Protein AF-A0A378QS10-F1 (afdb_monomer_lite)

Structure (mmCIF, N/CA/C/O backbone):
data_AF-A0A378QS10-F1
#
_entry.id   AF-A0A378QS10-F1
#
loop_
_atom_site.group_PDB
_atom_site.id
_atom_site.type_symbol
_atom_site.label_atom_id
_atom_site.label_alt_id
_atom_site.label_comp_id
_atom_site.label_asym_id
_atom_site.label_entity_id
_atom_site.label_seq_id
_atom_site.pdbx_PDB_ins_code
_atom_site.Cartn_x
_atom_site.Cartn_y
_atom_site.Cartn_z
_atom_site.occupancy
_atom_site.B_iso_or_equiv
_atom_site.auth_seq_id
_atom_site.auth_comp_id
_atom_site.auth_asym_id
_atom_site.auth_atom_id
_atom_site.pdbx_PDB_model_num
ATOM 1 N N . MET A 1 1 ? -2.100 -1.758 -16.790 1.00 67.75 1 MET A N 1
ATOM 2 C CA . MET A 1 1 ? -0.915 -1.240 -16.078 1.00 67.75 1 MET A CA 1
ATOM 3 C C . MET A 1 1 ? -1.352 -0.907 -14.660 1.00 67.75 1 MET A C 1
ATOM 5 O O . MET A 1 1 ? -2.478 -0.435 -14.530 1.00 67.75 1 MET A O 1
ATOM 9 N N . PRO A 1 2 ? -0.576 -1.239 -13.619 1.00 78.44 2 PRO A N 1
ATOM 10 C CA . PRO A 1 2 ? -0.927 -0.879 -12.248 1.00 78.44 2 PRO A CA 1
ATOM 11 C C . PRO A 1 2 ? -1.101 0.631 -12.118 1.00 78.44 2 PRO A C 1
ATOM 13 O O . PRO A 1 2 ? -0.363 1.381 -12.750 1.00 78.44 2 PRO A O 1
ATOM 16 N N . MET A 1 3 ? -2.093 1.063 -11.347 1.00 81.12 3 MET A N 1
ATOM 17 C CA . MET A 1 3 ? -2.427 2.477 -11.204 1.00 81.12 3 MET A CA 1
ATOM 18 C C . MET A 1 3 ? -2.719 2.797 -9.746 1.00 81.12 3 MET A C 1
ATOM 20 O O . MET A 1 3 ? -3.379 2.022 -9.052 1.00 81.12 3 MET A O 1
ATOM 24 N N . PHE A 1 4 ? -2.245 3.956 -9.308 1.00 78.56 4 PHE A N 1
ATOM 25 C CA . PHE A 1 4 ? -2.609 4.530 -8.025 1.00 78.56 4 PHE A CA 1
ATOM 26 C C . PHE A 1 4 ? -3.686 5.582 -8.233 1.00 78.56 4 PHE A C 1
ATOM 28 O O . PHE A 1 4 ? -3.541 6.465 -9.077 1.00 78.56 4 PHE A O 1
ATOM 35 N N . ILE A 1 5 ? -4.754 5.481 -7.455 1.00 81.12 5 ILE A N 1
ATOM 36 C CA . ILE A 1 5 ? -5.798 6.495 -7.372 1.00 81.12 5 ILE A CA 1
ATOM 37 C C . ILE A 1 5 ? -5.771 7.008 -5.937 1.00 81.12 5 ILE A C 1
ATOM 39 O O . ILE A 1 5 ? -5.863 6.215 -5.001 1.00 81.12 5 ILE A O 1
ATOM 43 N N . PHE A 1 6 ? -5.598 8.316 -5.776 1.00 78.88 6 PHE A N 1
ATOM 44 C CA . PHE A 1 6 ? -5.535 8.983 -4.479 1.00 78.88 6 PHE A CA 1
ATOM 45 C C . PHE A 1 6 ? -6.700 9.961 -4.354 1.00 78.88 6 PHE A C 1
ATOM 47 O O . PHE A 1 6 ? -6.975 10.705 -5.296 1.00 78.88 6 PHE A O 1
ATOM 54 N N . ASP A 1 7 ? -7.333 9.992 -3.188 1.00 78.06 7 ASP A N 1
ATOM 55 C CA . ASP A 1 7 ? -8.333 10.992 -2.826 1.00 78.06 7 ASP A CA 1
ATOM 56 C C . ASP A 1 7 ? -8.180 11.419 -1.353 1.00 78.06 7 ASP A C 1
ATOM 58 O O . ASP A 1 7 ? -7.223 11.051 -0.666 1.00 78.06 7 ASP A O 1
ATOM 62 N N . GLU A 1 8 ? -9.113 12.239 -0.869 1.00 78.50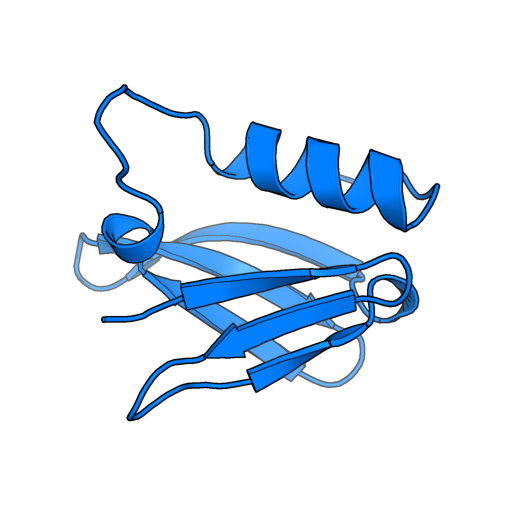 8 GLU A N 1
ATOM 63 C CA . GLU A 1 8 ? -9.126 12.755 0.506 1.00 78.50 8 GLU A CA 1
ATOM 64 C C . GLU A 1 8 ? -9.362 11.664 1.569 1.00 78.50 8 GLU A C 1
ATOM 66 O O . GLU A 1 8 ? -9.037 11.846 2.741 1.00 78.50 8 GLU A O 1
ATOM 71 N N . ILE A 1 9 ? -9.911 10.509 1.189 1.00 82.19 9 ILE A N 1
ATOM 72 C CA . ILE A 1 9 ? -10.283 9.425 2.104 1.00 82.19 9 ILE A CA 1
ATOM 73 C C . ILE A 1 9 ? -9.161 8.386 2.188 1.00 82.19 9 ILE A C 1
ATOM 75 O O . ILE A 1 9 ? -8.864 7.857 3.270 1.00 82.19 9 ILE A O 1
ATOM 79 N N . GLY A 1 10 ? -8.529 8.081 1.059 1.00 82.75 10 GLY A N 1
ATOM 80 C CA . GLY A 1 10 ? -7.564 7.006 0.970 1.00 82.75 10 GLY A CA 1
ATOM 81 C C . GLY A 1 10 ? -6.842 6.894 -0.365 1.00 82.75 10 GLY A C 1
ATOM 82 O O . GLY A 1 10 ? -6.727 7.827 -1.160 1.00 82.75 10 GLY A O 1
ATOM 83 N N . MET A 1 11 ? -6.326 5.691 -0.584 1.00 85.31 11 MET A N 1
ATOM 84 C CA . MET A 1 11 ? -5.713 5.276 -1.831 1.00 85.31 11 MET A CA 1
ATOM 85 C C . MET A 1 11 ? -6.291 3.944 -2.292 1.00 85.31 11 MET A C 1
ATOM 87 O O . MET A 1 11 ? -6.516 3.028 -1.496 1.00 85.31 11 MET A O 1
ATOM 91 N N . VAL A 1 12 ? -6.423 3.808 -3.604 1.00 87.94 12 VAL A N 1
ATOM 92 C CA . VAL A 1 12 ? -6.652 2.535 -4.275 1.00 87.94 12 VAL A CA 1
ATOM 93 C C . VAL A 1 12 ? -5.416 2.218 -5.102 1.00 87.94 12 VAL A C 1
ATOM 95 O O . VAL A 1 12 ? -5.029 2.976 -5.992 1.00 87.94 12 VAL A O 1
ATOM 98 N N . PHE A 1 13 ? -4.800 1.076 -4.821 1.00 88.12 13 PHE A N 1
ATOM 99 C CA . PHE A 1 13 ? -3.827 0.472 -5.715 1.00 88.12 13 PHE A CA 1
ATOM 100 C C . PHE A 1 13 ? -4.565 -0.503 -6.626 1.00 88.12 13 PHE A C 1
ATOM 102 O O . PHE A 1 13 ? -4.937 -1.597 -6.207 1.00 88.12 13 PHE A O 1
ATOM 109 N N . ASN A 1 14 ? -4.815 -0.111 -7.873 1.00 85.25 14 ASN A N 1
ATOM 110 C CA . ASN A 1 14 ? -5.473 -0.967 -8.847 1.00 85.25 14 ASN A CA 1
ATOM 111 C C . ASN A 1 14 ? -4.426 -1.840 -9.550 1.00 85.25 14 ASN A C 1
ATOM 113 O O . ASN A 1 14 ? -3.644 -1.359 -10.373 1.00 85.25 14 ASN A O 1
ATOM 117 N N . HIS A 1 15 ? -4.401 -3.131 -9.213 1.00 86.81 15 HIS A N 1
ATOM 118 C CA . HIS A 1 15 ? -3.480 -4.105 -9.790 1.00 86.81 15 HIS A CA 1
ATOM 119 C C . HIS A 1 15 ? -4.203 -5.430 -10.084 1.00 86.81 15 HIS A C 1
ATOM 121 O O . HIS A 1 15 ? -4.862 -5.956 -9.186 1.00 86.81 15 HIS A O 1
ATOM 127 N N . PRO A 1 16 ? -4.004 -6.057 -11.264 1.00 83.19 16 PRO A N 1
ATOM 128 C CA . PRO A 1 16 ? -4.760 -7.247 -11.687 1.00 83.19 16 PRO A CA 1
ATOM 129 C C . PRO A 1 16 ? -4.727 -8.440 -10.720 1.00 83.19 16 PRO A C 1
ATOM 131 O O . PRO A 1 16 ? -5.632 -9.263 -10.718 1.00 83.19 16 PRO A O 1
ATOM 134 N N . LYS A 1 17 ? -3.655 -8.563 -9.930 1.00 84.31 17 LYS A N 1
ATOM 135 C CA . LYS A 1 17 ? -3.427 -9.687 -9.000 1.00 84.31 17 LYS A CA 1
ATOM 136 C C . LYS A 1 17 ? -3.322 -9.312 -7.521 1.00 84.31 17 LYS A C 1
ATOM 138 O O . LYS A 1 17 ? -3.323 -10.201 -6.683 1.00 84.31 17 LYS A O 1
ATOM 143 N N . GLN A 1 18 ? -3.150 -8.031 -7.200 1.00 84.62 18 GLN A N 1
ATOM 144 C CA . GLN A 1 18 ? -2.807 -7.604 -5.834 1.00 84.62 18 GLN A CA 1
ATOM 145 C C . GLN A 1 18 ? -3.384 -6.228 -5.500 1.00 84.62 18 GLN A C 1
ATOM 147 O O . GLN A 1 18 ? -2.823 -5.494 -4.695 1.00 84.62 18 GLN A O 1
ATOM 152 N N . GLY A 1 19 ? -4.470 -5.849 -6.177 1.00 87.38 19 GLY A N 1
ATOM 153 C CA . GLY A 1 19 ? -5.104 -4.564 -5.947 1.00 87.38 19 GLY A CA 1
ATOM 154 C C . GLY A 1 19 ? -5.749 -4.488 -4.569 1.00 87.38 19 GLY A C 1
ATOM 155 O O . GLY A 1 19 ? -6.190 -5.500 -4.019 1.00 87.38 19 GLY A O 1
ATOM 156 N N . PHE A 1 20 ? -5.790 -3.289 -4.003 1.00 90.31 20 PHE A N 1
ATOM 157 C CA . PHE A 1 20 ? -6.386 -3.050 -2.699 1.00 90.31 20 PHE A CA 1
ATOM 158 C C . PHE A 1 20 ? -6.734 -1.580 -2.475 1.00 90.31 20 PHE A C 1
ATOM 160 O O . PHE A 1 20 ? -6.240 -0.695 -3.168 1.00 90.31 20 PHE A O 1
ATOM 167 N N . GLU A 1 21 ? -7.521 -1.334 -1.432 1.00 91.12 21 GLU A N 1
ATOM 168 C CA . GLU A 1 21 ? -7.847 -0.005 -0.921 1.00 91.12 21 GLU A CA 1
ATOM 169 C C . GLU A 1 21 ? -7.339 0.156 0.519 1.00 91.12 21 GLU A C 1
ATOM 171 O O . GLU A 1 21 ? -7.344 -0.799 1.315 1.00 91.12 21 GLU A O 1
ATOM 176 N N . ILE A 1 22 ? -6.877 1.364 0.839 1.00 87.69 22 ILE A N 1
ATOM 177 C CA . ILE A 1 22 ? -6.443 1.777 2.175 1.00 87.69 22 ILE A CA 1
ATOM 178 C C . ILE A 1 22 ? -7.023 3.151 2.470 1.00 87.69 22 ILE A C 1
ATOM 180 O O . ILE A 1 22 ? -6.814 4.082 1.700 1.00 87.69 22 ILE A O 1
ATOM 184 N N . LYS A 1 23 ? -7.671 3.303 3.626 1.00 87.25 23 LYS A N 1
ATOM 185 C CA . LYS A 1 23 ? -8.027 4.623 4.151 1.00 87.25 23 LYS A CA 1
ATOM 186 C C . LYS A 1 23 ? -6.839 5.212 4.888 1.00 87.25 23 LYS A C 1
ATOM 188 O O . LYS A 1 23 ? -6.212 4.523 5.694 1.00 87.25 23 LYS A O 1
ATOM 193 N N . TRP A 1 24 ? -6.570 6.498 4.692 1.00 81.38 24 TRP A N 1
ATOM 194 C CA . TRP A 1 24 ? -5.408 7.139 5.308 1.00 81.38 24 TRP A CA 1
ATOM 195 C C . TRP A 1 24 ? -5.402 7.024 6.835 1.00 81.38 24 TRP A C 1
ATOM 197 O O . TRP A 1 24 ? -4.362 6.815 7.453 1.00 81.38 24 TRP A O 1
ATOM 207 N N . GLN A 1 25 ? -6.583 7.101 7.452 1.00 81.75 25 GLN A N 1
ATOM 208 C CA . GLN A 1 25 ? -6.757 6.995 8.902 1.00 81.75 25 GLN A CA 1
ATOM 209 C C . GLN A 1 25 ? -6.386 5.628 9.498 1.00 81.75 25 GLN A C 1
ATOM 211 O O . GLN A 1 25 ? -6.187 5.543 10.712 1.00 81.75 25 GLN A O 1
ATOM 216 N N . ASP A 1 26 ? -6.324 4.583 8.671 1.00 85.38 26 ASP A N 1
ATOM 217 C CA . ASP A 1 26 ? -6.012 3.224 9.107 1.00 85.38 26 ASP A CA 1
ATOM 218 C C . ASP A 1 26 ? -4.508 2.938 9.069 1.00 85.38 26 ASP A C 1
ATOM 220 O O . ASP A 1 26 ? -4.065 1.966 9.686 1.00 85.38 26 ASP A O 1
ATOM 224 N N . ILE A 1 27 ? -3.729 3.782 8.379 1.00 83.31 27 ILE A N 1
ATOM 225 C CA . ILE A 1 27 ? -2.273 3.673 8.298 1.00 83.31 27 ILE A CA 1
ATOM 226 C C . ILE A 1 27 ? -1.661 4.066 9.641 1.00 83.31 27 ILE A C 1
ATOM 228 O O . ILE A 1 27 ? -1.946 5.125 10.198 1.00 83.31 27 ILE A O 1
ATOM 232 N N . GLN A 1 28 ? -0.803 3.193 10.155 1.00 82.81 28 GLN A N 1
ATOM 233 C CA . GLN A 1 28 ? -0.043 3.410 11.381 1.00 82.81 28 GLN A CA 1
ATOM 234 C C . GLN A 1 28 ? 1.422 3.726 11.091 1.00 82.81 28 GLN A C 1
ATOM 236 O O . GLN A 1 28 ? 2.006 4.547 11.786 1.00 82.81 28 GLN A O 1
ATOM 241 N N . MET A 1 29 ? 2.003 3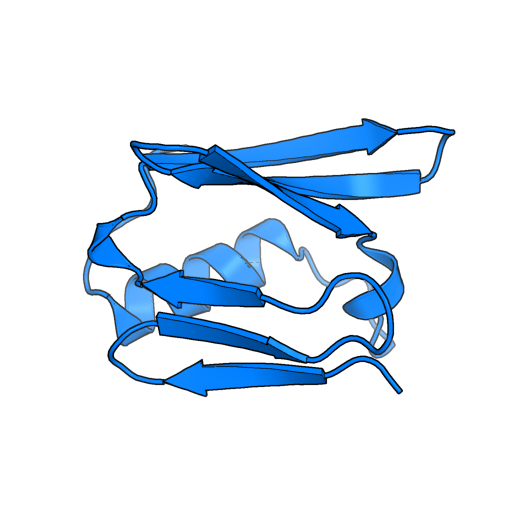.067 10.086 1.00 78.00 29 MET A N 1
ATOM 242 C CA . MET A 1 29 ? 3.423 3.171 9.750 1.00 78.00 29 MET A CA 1
ATOM 243 C C . MET A 1 29 ? 3.639 2.806 8.281 1.00 78.00 29 MET A C 1
ATOM 245 O O . MET A 1 29 ? 2.868 2.026 7.708 1.00 78.00 29 MET A O 1
ATOM 249 N N . VAL A 1 30 ? 4.683 3.364 7.675 1.00 77.06 30 VAL A N 1
ATOM 250 C CA . VAL A 1 30 ? 5.088 3.065 6.300 1.00 77.06 30 VAL A CA 1
ATOM 251 C C . VAL A 1 30 ? 6.599 2.914 6.254 1.00 77.06 30 VAL A C 1
ATOM 253 O O . VAL A 1 30 ? 7.314 3.842 6.615 1.00 77.06 30 VAL A O 1
ATOM 256 N N . ASP A 1 31 ? 7.060 1.780 5.735 1.00 77.81 31 ASP A N 1
ATOM 257 C CA . ASP A 1 31 ? 8.479 1.452 5.619 1.00 77.81 31 ASP A CA 1
ATOM 258 C C . ASP A 1 31 ? 8.846 1.034 4.197 1.00 77.81 31 ASP A C 1
ATOM 260 O O . ASP A 1 31 ? 7.999 0.640 3.390 1.00 77.81 31 ASP A O 1
ATOM 264 N N . VAL A 1 32 ? 10.146 1.048 3.914 1.00 79.69 32 VAL A N 1
ATOM 265 C CA . VAL A 1 32 ? 10.722 0.426 2.721 1.00 79.69 32 VAL A CA 1
ATOM 266 C C . VAL A 1 32 ? 11.463 -0.837 3.138 1.00 79.69 32 VAL A C 1
ATOM 268 O O . VAL A 1 32 ? 12.286 -0.828 4.049 1.00 79.69 32 VAL A O 1
ATOM 271 N N . SER A 1 33 ? 11.181 -1.936 2.447 1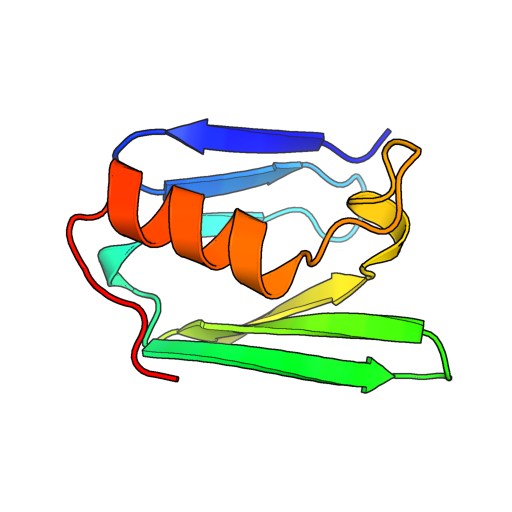.00 81.12 33 SER A N 1
ATOM 272 C CA . SER A 1 33 ? 11.875 -3.213 2.621 1.00 81.12 33 SER A CA 1
ATOM 273 C C . SER A 1 33 ? 12.412 -3.712 1.285 1.00 81.12 33 SER A C 1
ATOM 275 O O . SER A 1 33 ? 11.904 -3.339 0.232 1.00 81.12 33 SER A O 1
ATOM 277 N N . PHE A 1 34 ? 13.415 -4.585 1.314 1.00 79.19 34 PHE A N 1
ATOM 278 C CA . PHE A 1 34 ? 13.919 -5.256 0.118 1.00 79.19 34 PHE A CA 1
ATOM 279 C C . PHE A 1 34 ? 13.434 -6.707 0.115 1.00 79.19 34 PHE A C 1
ATOM 281 O O . PHE A 1 34 ? 13.981 -7.550 0.824 1.00 79.19 34 PHE A O 1
ATOM 288 N N . MET A 1 35 ? 12.392 -7.007 -0.666 1.00 77.44 35 MET A N 1
ATOM 289 C CA . MET A 1 35 ? 11.913 -8.379 -0.872 1.00 77.44 35 MET A CA 1
ATOM 290 C C . MET A 1 35 ? 12.401 -8.880 -2.225 1.00 77.44 35 MET A C 1
ATOM 292 O O . MET A 1 35 ? 12.119 -8.265 -3.246 1.00 77.44 35 MET A O 1
ATOM 296 N N . PHE A 1 36 ? 13.147 -9.988 -2.235 1.00 82.31 36 PHE A N 1
ATOM 297 C CA . PHE A 1 36 ? 13.738 -10.553 -3.459 1.00 82.31 36 PHE A CA 1
ATOM 298 C C . PHE A 1 36 ? 14.564 -9.532 -4.266 1.00 82.31 36 PHE A C 1
ATOM 300 O O . PHE A 1 36 ? 14.491 -9.499 -5.489 1.00 82.31 36 PHE A O 1
ATOM 307 N N . ASN A 1 37 ? 15.331 -8.678 -3.576 1.00 79.19 37 ASN A N 1
ATOM 308 C CA . ASN A 1 37 ? 16.098 -7.560 -4.150 1.00 79.19 37 ASN A CA 1
ATOM 309 C C . ASN A 1 37 ? 15.259 -6.478 -4.853 1.00 79.19 37 ASN A C 1
ATOM 311 O O . ASN A 1 37 ? 15.818 -5.610 -5.517 1.00 79.19 37 ASN A O 1
ATOM 315 N N . ILE A 1 38 ? 13.937 -6.484 -4.677 1.00 79.44 38 ILE A N 1
ATOM 316 C CA . ILE A 1 38 ? 13.042 -5.449 -5.188 1.00 79.44 38 ILE A CA 1
ATOM 317 C C . ILE A 1 38 ? 12.676 -4.517 -4.023 1.00 79.44 38 ILE A C 1
ATOM 319 O O . ILE A 1 38 ? 12.113 -4.983 -3.020 1.00 79.44 38 ILE A O 1
ATOM 323 N N . PRO A 1 39 ? 12.970 -3.206 -4.123 1.00 81.06 39 PRO A N 1
ATOM 324 C CA . PRO A 1 39 ? 12.470 -2.229 -3.167 1.00 81.06 39 PRO A CA 1
ATOM 325 C C . PRO A 1 39 ? 10.940 -2.305 -3.113 1.00 81.06 39 PRO A C 1
ATOM 327 O O . PRO A 1 39 ? 10.260 -2.271 -4.138 1.00 81.06 39 PRO A O 1
ATOM 330 N N . THR A 1 40 ? 10.394 -2.474 -1.916 1.00 83.31 40 THR A N 1
ATOM 331 C CA . THR A 1 40 ? 8.974 -2.733 -1.675 1.00 83.31 40 THR A CA 1
ATOM 332 C C . THR A 1 40 ? 8.481 -1.809 -0.574 1.00 83.31 40 THR A C 1
ATOM 334 O O . THR A 1 40 ? 8.977 -1.866 0.555 1.00 83.31 40 THR A O 1
ATOM 337 N N . LEU A 1 41 ? 7.474 -0.995 -0.889 1.00 82.81 41 LEU A N 1
ATOM 338 C CA . LEU A 1 41 ? 6.762 -0.176 0.083 1.00 82.81 41 LEU A CA 1
ATOM 339 C C . LEU A 1 41 ? 5.873 -1.083 0.936 1.00 82.81 41 LEU A C 1
ATOM 341 O O . LEU A 1 41 ? 5.066 -1.849 0.400 1.00 82.81 41 LEU A O 1
ATOM 345 N N . VAL A 1 42 ? 6.006 -0.993 2.255 1.00 85.94 42 VAL A N 1
ATOM 346 C CA . VAL A 1 42 ? 5.199 -1.748 3.212 1.00 85.94 42 VAL A CA 1
ATOM 347 C C . VAL A 1 42 ? 4.355 -0.776 4.021 1.00 85.94 42 VAL A C 1
ATOM 349 O O . VAL A 1 42 ? 4.878 0.056 4.752 1.00 85.94 42 VAL A O 1
ATOM 352 N N . ILE A 1 43 ? 3.036 -0.902 3.905 1.00 86.00 43 ILE A N 1
ATOM 353 C CA . ILE A 1 43 ? 2.073 -0.054 4.611 1.00 86.00 43 ILE A CA 1
ATOM 354 C C . ILE A 1 43 ? 1.463 -0.874 5.737 1.00 86.00 43 ILE A C 1
ATOM 356 O O . ILE A 1 43 ? 0.793 -1.885 5.501 1.00 86.00 43 ILE A O 1
ATOM 360 N N . HIS A 1 44 ? 1.693 -0.442 6.968 1.00 87.31 44 HIS A N 1
ATOM 361 C CA . HIS A 1 44 ? 1.145 -1.063 8.160 1.00 87.31 44 HIS A CA 1
ATOM 362 C C . HIS A 1 44 ? -0.168 -0.380 8.519 1.00 87.31 44 HIS A C 1
ATOM 364 O O . HIS A 1 44 ? -0.206 0.823 8.771 1.00 87.31 44 HIS A O 1
ATOM 370 N N . THR A 1 45 ? -1.241 -1.161 8.575 1.00 86.69 45 THR A N 1
ATOM 371 C CA . THR A 1 45 ? -2.520 -0.734 9.147 1.00 86.69 45 THR A CA 1
ATOM 372 C C . THR A 1 45 ? -2.806 -1.498 10.429 1.00 86.69 45 THR A C 1
ATOM 374 O O . THR A 1 45 ? -2.161 -2.511 10.704 1.00 86.69 45 THR A O 1
ATOM 377 N N . LYS A 1 46 ? -3.824 -1.061 11.178 1.00 82.12 46 LYS A N 1
ATOM 378 C CA . LYS A 1 46 ? -4.246 -1.716 12.430 1.00 82.12 46 LYS A CA 1
ATOM 379 C C . LYS A 1 46 ? -4.499 -3.219 12.287 1.00 82.12 46 LYS A C 1
ATOM 381 O O . LYS A 1 46 ? -4.327 -3.959 13.248 1.00 82.12 46 LYS A O 1
ATOM 386 N N . THR A 1 47 ? -4.955 -3.661 11.116 1.00 84.75 47 THR A N 1
ATOM 387 C CA . THR A 1 47 ? -5.434 -5.033 10.902 1.00 84.75 47 THR A CA 1
ATOM 388 C C . THR A 1 47 ? -4.575 -5.837 9.938 1.00 84.75 47 THR A C 1
ATOM 390 O O . THR A 1 47 ? -4.630 -7.065 9.969 1.00 84.75 47 THR A O 1
ATOM 393 N N . LYS A 1 48 ? -3.782 -5.190 9.074 1.00 90.31 48 LYS A N 1
ATOM 394 C CA . LYS A 1 48 ? -2.968 -5.892 8.073 1.00 90.31 48 LYS A CA 1
ATOM 395 C C . LYS A 1 48 ? -1.832 -5.049 7.505 1.00 90.31 48 LYS A C 1
ATOM 397 O O . LYS A 1 48 ? -1.800 -3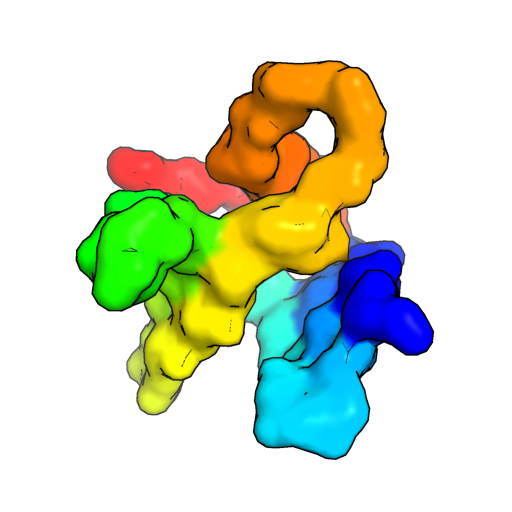.826 7.635 1.00 90.31 48 LYS A O 1
ATOM 402 N N . LYS A 1 49 ? -0.909 -5.732 6.830 1.00 89.88 49 LYS A N 1
ATOM 403 C CA . LYS A 1 49 ? 0.180 -5.115 6.073 1.00 89.88 49 LYS A CA 1
ATOM 404 C C . LYS A 1 49 ? -0.106 -5.223 4.585 1.00 89.88 49 LYS A C 1
ATOM 406 O O . LYS A 1 49 ? -0.480 -6.293 4.109 1.00 89.88 49 LYS A O 1
ATOM 411 N N . TYR A 1 50 ? 0.124 -4.139 3.868 1.00 89.81 50 TYR A N 1
ATOM 412 C CA . TYR A 1 50 ? 0.067 -4.097 2.415 1.00 89.81 50 TYR A CA 1
ATOM 413 C C . TYR A 1 50 ? 1.469 -3.926 1.855 1.00 89.81 50 TYR A C 1
ATOM 415 O O . TYR A 1 50 ? 2.316 -3.297 2.486 1.00 89.81 50 TYR A O 1
ATOM 423 N N . LYS A 1 51 ? 1.717 -4.509 0.684 1.00 87.81 51 LYS A N 1
ATOM 424 C CA . LYS A 1 51 ? 3.029 -4.509 0.038 1.00 87.81 51 LYS A CA 1
ATOM 425 C C . LYS A 1 51 ? 2.874 -4.067 -1.404 1.00 87.81 51 LYS A C 1
ATOM 427 O O . LYS A 1 51 ? 1.981 -4.559 -2.093 1.00 87.81 51 LYS A O 1
ATOM 432 N N . ILE A 1 52 ? 3.733 -3.157 -1.838 1.00 84.06 52 ILE A N 1
ATOM 433 C CA . ILE A 1 52 ? 3.731 -2.646 -3.203 1.00 84.06 52 ILE A CA 1
ATOM 434 C C . ILE A 1 52 ? 5.166 -2.590 -3.706 1.00 84.06 52 ILE A C 1
ATOM 436 O O . ILE A 1 52 ? 5.983 -1.857 -3.148 1.00 84.06 52 ILE A O 1
ATOM 440 N N . ASP A 1 53 ? 5.473 -3.345 -4.761 1.00 84.81 53 ASP A N 1
ATOM 441 C CA . ASP A 1 53 ? 6.767 -3.235 -5.435 1.00 84.81 53 ASP A CA 1
ATOM 442 C C . ASP A 1 53 ? 6.950 -1.797 -5.930 1.00 84.81 53 ASP A C 1
ATOM 444 O O . ASP A 1 53 ? 6.096 -1.250 -6.636 1.00 84.81 53 ASP A O 1
ATOM 448 N N . MET A 1 54 ? 8.082 -1.187 -5.594 1.00 76.19 54 MET A N 1
ATOM 449 C CA . MET A 1 54 ? 8.338 0.221 -5.896 1.00 76.19 54 MET A CA 1
ATOM 450 C C . MET A 1 54 ? 8.486 0.490 -7.398 1.00 76.19 54 MET A C 1
ATOM 452 O O . MET A 1 54 ? 8.223 1.604 -7.835 1.00 76.19 54 MET A O 1
ATOM 456 N N . LYS A 1 55 ? 8.763 -0.548 -8.200 1.00 76.75 55 LYS A N 1
ATOM 457 C CA . LYS A 1 55 ? 8.743 -0.498 -9.673 1.00 76.75 55 LYS A CA 1
ATOM 458 C C . LYS A 1 55 ? 7.418 0.015 -10.251 1.00 76.75 55 LYS A C 1
ATOM 460 O O . LYS A 1 55 ? 7.377 0.513 -11.365 1.00 76.75 55 LYS A O 1
ATOM 465 N N . TYR A 1 56 ? 6.307 -0.115 -9.517 1.00 75.62 56 TYR A N 1
ATOM 466 C CA . TYR A 1 56 ? 5.012 0.398 -9.974 1.00 75.62 56 TYR A CA 1
ATOM 467 C C . TYR A 1 56 ? 4.870 1.916 -9.810 1.00 75.62 56 TYR A C 1
ATOM 469 O O . TYR A 1 56 ? 3.931 2.488 -10.353 1.00 75.62 56 TYR A O 1
ATOM 477 N N . PHE A 1 57 ? 5.781 2.559 -9.077 1.00 67.12 57 PHE A N 1
ATOM 478 C CA . PHE A 1 57 ? 5.838 4.009 -8.898 1.00 67.12 57 PHE A CA 1
ATOM 479 C C . PHE A 1 57 ? 6.863 4.683 -9.825 1.00 67.12 57 PHE A C 1
ATOM 481 O O . PHE A 1 57 ? 6.961 5.908 -9.816 1.00 67.12 57 PHE A O 1
ATOM 488 N N . GLU A 1 58 ? 7.635 3.911 -10.597 1.00 55.41 58 GLU A N 1
ATOM 489 C CA . GLU A 1 58 ? 8.638 4.422 -11.534 1.00 55.41 58 GLU A CA 1
ATOM 490 C C . GLU A 1 58 ? 7.951 5.087 -12.738 1.00 55.41 58 GLU A C 1
ATOM 492 O O . GLU A 1 58 ? 7.745 4.477 -13.782 1.00 55.41 58 GLU A O 1
ATOM 497 N N . ASN A 1 59 ? 7.585 6.359 -12.577 1.00 50.62 59 ASN A N 1
ATOM 498 C CA . ASN A 1 59 ? 7.625 7.325 -13.669 1.00 50.62 59 ASN A CA 1
ATOM 499 C C . ASN A 1 59 ? 8.943 8.118 -13.534 1.00 50.62 59 ASN A C 1
ATOM 501 O O . ASN A 1 59 ? 9.112 8.938 -12.634 1.00 50.62 59 ASN A O 1
ATOM 505 N N . ASP A 1 60 ? 9.880 7.760 -14.407 1.00 44.25 60 ASP A N 1
ATOM 506 C CA . ASP A 1 60 ? 11.070 8.443 -14.946 1.00 44.25 60 ASP A CA 1
ATOM 507 C C . ASP A 1 60 ? 12.132 9.197 -14.114 1.00 44.25 60 ASP A C 1
ATOM 509 O O . ASP A 1 60 ? 13.208 9.400 -14.664 1.00 44.25 60 ASP A O 1
ATOM 513 N N . GLU A 1 61 ? 11.996 9.573 -12.839 1.00 44.81 61 GLU A N 1
ATOM 514 C CA . GLU A 1 61 ? 13.078 10.388 -12.224 1.00 44.81 61 GLU A CA 1
ATOM 515 C C . GLU A 1 61 ? 13.318 10.144 -10.737 1.00 44.81 61 GLU A C 1
ATOM 517 O O . GLU A 1 61 ? 12.843 10.926 -9.927 1.00 44.81 61 GLU A O 1
ATOM 522 N N . ASN A 1 62 ? 14.099 9.116 -10.354 1.00 49.56 62 ASN A N 1
ATOM 523 C CA . ASN A 1 62 ? 14.715 8.983 -9.011 1.00 49.56 62 ASN A CA 1
ATOM 524 C C . ASN A 1 62 ? 13.819 9.466 -7.846 1.00 49.56 62 ASN A C 1
ATOM 526 O O . ASN A 1 62 ? 14.263 10.147 -6.915 1.00 49.56 62 ASN A O 1
ATOM 530 N N . VAL A 1 63 ? 12.519 9.174 -7.930 1.00 53.22 63 VAL A N 1
ATOM 531 C CA . VAL A 1 63 ? 11.540 9.803 -7.057 1.00 53.22 63 VAL A CA 1
ATOM 532 C C . VAL A 1 63 ? 11.663 9.106 -5.718 1.00 53.22 63 VAL A C 1
ATOM 534 O O . VAL A 1 63 ? 11.527 7.887 -5.619 1.00 53.22 63 VAL A O 1
ATOM 537 N N . ASN A 1 64 ? 11.924 9.874 -4.662 1.00 63.00 64 ASN A N 1
ATOM 538 C CA . ASN A 1 64 ? 11.863 9.357 -3.305 1.00 63.00 64 ASN A CA 1
ATOM 539 C C . ASN A 1 64 ? 10.393 9.015 -3.002 1.00 63.00 64 ASN A C 1
ATOM 541 O O . ASN A 1 64 ? 9.609 9.853 -2.568 1.00 63.00 64 ASN A O 1
ATOM 545 N N . ILE A 1 65 ? 10.005 7.780 -3.304 1.00 56.59 65 ILE A N 1
ATOM 546 C CA . ILE A 1 65 ? 8.631 7.275 -3.214 1.00 56.59 65 ILE A CA 1
ATOM 547 C C . ILE A 1 65 ? 8.101 7.351 -1.782 1.00 56.59 65 ILE A C 1
ATOM 549 O O . ILE A 1 65 ? 6.913 7.586 -1.593 1.00 56.59 65 ILE A O 1
ATOM 553 N N . GLN A 1 66 ? 8.971 7.241 -0.774 1.00 60.88 66 GLN A N 1
ATOM 554 C CA . GLN A 1 66 ? 8.597 7.493 0.616 1.00 60.88 66 GLN A CA 1
ATOM 555 C C . GLN A 1 66 ? 8.172 8.951 0.803 1.00 60.88 66 GLN A C 1
ATOM 557 O O . GLN A 1 66 ? 7.150 9.213 1.426 1.00 60.88 66 GLN A O 1
ATOM 562 N N . LYS A 1 67 ? 8.904 9.903 0.213 1.00 68.56 67 LYS A N 1
ATOM 563 C CA . LYS A 1 67 ? 8.540 11.323 0.224 1.00 68.56 67 LYS A CA 1
ATOM 564 C C . LYS A 1 67 ? 7.226 11.576 -0.511 1.00 68.56 67 LYS A C 1
ATOM 566 O O . LYS A 1 67 ? 6.374 12.236 0.062 1.00 68.56 67 LYS A O 1
ATOM 571 N N . VAL A 1 68 ? 7.024 11.027 -1.710 1.00 65.88 68 VAL A N 1
ATOM 572 C CA . VAL A 1 68 ? 5.756 11.196 -2.445 1.00 65.88 68 VAL A CA 1
ATOM 573 C C . VAL A 1 68 ? 4.599 10.581 -1.670 1.00 65.88 68 VAL A C 1
ATOM 575 O O . VAL A 1 68 ? 3.612 11.254 -1.407 1.00 65.88 68 VAL A O 1
ATOM 578 N N . PHE A 1 69 ? 4.729 9.342 -1.209 1.00 69.06 69 PHE A N 1
ATOM 579 C CA . PHE A 1 69 ? 3.690 8.720 -0.398 1.00 69.06 69 PHE A CA 1
ATOM 580 C C . PHE A 1 69 ? 3.390 9.534 0.867 1.00 69.06 69 PHE A C 1
ATOM 582 O O . PHE A 1 69 ? 2.227 9.770 1.183 1.00 69.06 69 PHE A O 1
ATOM 589 N N . ASN A 1 70 ? 4.426 10.027 1.551 1.00 68.75 70 ASN A N 1
ATOM 590 C CA . ASN A 1 70 ? 4.277 10.874 2.731 1.00 68.75 70 ASN A CA 1
ATOM 591 C C . ASN A 1 70 ? 3.630 12.221 2.411 1.00 68.75 70 ASN A C 1
ATOM 593 O O . ASN A 1 70 ? 2.783 12.669 3.174 1.00 68.75 70 ASN A O 1
ATOM 597 N N . GLU A 1 71 ? 3.993 12.873 1.308 1.00 72.44 71 GLU A N 1
ATOM 598 C CA . GLU A 1 71 ? 3.395 14.137 0.877 1.00 72.44 71 GLU A CA 1
ATOM 599 C C . GLU A 1 71 ? 1.915 13.962 0.557 1.00 72.44 71 GLU A C 1
ATOM 601 O O . GLU A 1 71 ? 1.106 14.764 1.012 1.00 72.44 71 GLU A O 1
ATOM 606 N N . TYR A 1 72 ? 1.543 12.898 -0.157 1.00 67.62 72 TYR A N 1
ATOM 607 C CA . TYR A 1 72 ? 0.144 12.599 -0.453 1.00 67.62 72 TYR A CA 1
ATOM 608 C C . TYR A 1 72 ? -0.624 12.219 0.819 1.00 67.62 72 TYR A C 1
ATOM 610 O O . TYR A 1 72 ? -1.690 12.777 1.066 1.00 67.62 72 TYR A O 1
ATOM 618 N N . ALA A 1 73 ? -0.068 11.369 1.683 1.00 65.94 73 ALA A N 1
ATOM 619 C CA . ALA A 1 73 ? -0.695 11.034 2.958 1.00 65.94 73 ALA A CA 1
ATOM 620 C C . ALA A 1 73 ? -0.883 12.282 3.839 1.00 65.94 73 ALA A C 1
ATOM 622 O O . ALA A 1 73 ? -1.980 12.527 4.322 1.00 65.94 73 ALA A O 1
ATOM 623 N N . ILE A 1 74 ? 0.133 13.140 3.979 1.00 68.00 74 ILE A N 1
ATOM 624 C CA . ILE A 1 74 ? 0.027 14.394 4.740 1.00 68.00 74 ILE A CA 1
ATOM 625 C C . ILE A 1 74 ? -1.012 15.327 4.120 1.00 68.00 74 ILE A C 1
ATOM 627 O O . ILE A 1 74 ? -1.860 15.858 4.837 1.00 68.00 74 ILE A O 1
ATOM 631 N N . LYS A 1 75 ? -0.941 15.539 2.803 1.00 66.25 75 LYS A N 1
ATOM 632 C CA . LYS A 1 75 ? -1.797 16.479 2.076 1.00 66.25 75 LYS A CA 1
ATOM 633 C C . LYS A 1 75 ? -3.266 16.085 2.154 1.00 66.25 75 LYS A C 1
ATOM 635 O O . LYS A 1 75 ? -4.103 16.956 2.362 1.00 66.25 75 LYS A O 1
ATOM 640 N N . TYR A 1 76 ? -3.569 14.800 1.991 1.00 62.84 76 TYR A N 1
ATOM 641 C CA . TYR A 1 76 ? -4.944 14.321 1.897 1.00 62.84 76 TYR A CA 1
ATOM 642 C C . TYR A 1 76 ? -5.504 13.822 3.229 1.00 62.84 76 TYR A C 1
ATOM 644 O O . TYR A 1 76 ? -6.707 13.889 3.436 1.00 62.84 76 TYR A O 1
ATOM 652 N N . SER A 1 77 ? -4.660 13.400 4.175 1.00 57.41 77 SER A N 1
ATOM 653 C CA . SER A 1 77 ? -5.119 12.911 5.478 1.00 57.41 77 SER A CA 1
ATOM 654 C C . SER A 1 77 ? -4.922 13.888 6.633 1.00 57.41 77 SER A C 1
ATOM 656 O O . SER A 1 77 ? -5.376 13.600 7.743 1.00 57.41 77 SER A O 1
ATOM 658 N N . GLY A 1 78 ? -4.162 14.971 6.439 1.00 52.53 78 GLY A N 1
ATOM 659 C CA . GLY A 1 78 ? -3.786 15.914 7.497 1.00 52.53 78 GLY A CA 1
ATOM 660 C C . GLY A 1 78 ? -2.924 15.308 8.613 1.00 52.53 78 GLY A C 1
ATOM 661 O O . GLY A 1 78 ? -2.672 15.965 9.623 1.00 52.53 78 GLY A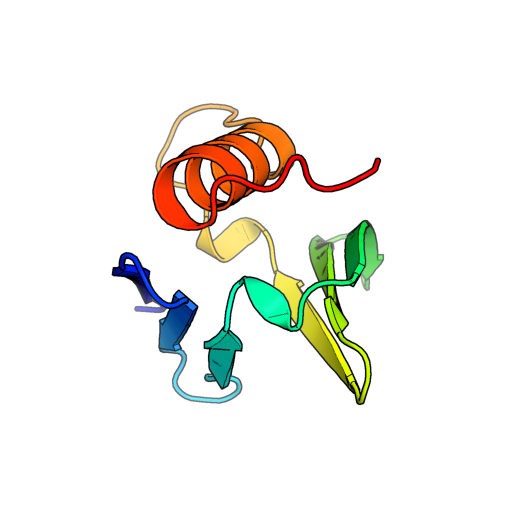 O 1
ATOM 662 N N . LYS A 1 79 ? -2.468 14.056 8.467 1.00 53.91 79 LYS A N 1
ATOM 663 C CA . LYS A 1 79 ? -1.661 13.355 9.469 1.00 53.91 79 LYS A CA 1
ATOM 664 C C . LYS A 1 79 ? -0.250 13.202 8.928 1.00 53.91 79 LYS A C 1
ATOM 666 O O . LYS A 1 79 ? -0.040 12.607 7.876 1.00 53.91 79 LYS A O 1
ATOM 671 N N . ARG A 1 80 ? 0.735 13.711 9.673 1.00 54.09 80 ARG A N 1
ATOM 672 C CA . ARG A 1 80 ? 2.123 13.282 9.482 1.00 54.09 80 ARG A CA 1
ATOM 673 C C . ARG A 1 80 ? 2.177 11.792 9.777 1.00 54.09 80 ARG A C 1
ATOM 675 O O . ARG A 1 80 ? 1.892 11.386 10.902 1.00 54.09 80 ARG A O 1
ATOM 682 N N . LEU A 1 81 ? 2.509 10.999 8.761 1.00 55.62 81 LEU A N 1
ATOM 683 C CA . LEU A 1 81 ? 2.965 9.636 8.982 1.00 55.62 81 LEU A CA 1
ATOM 684 C C . LEU A 1 81 ? 4.169 9.732 9.919 1.00 55.62 81 LEU A C 1
ATOM 686 O O . LEU A 1 81 ? 5.12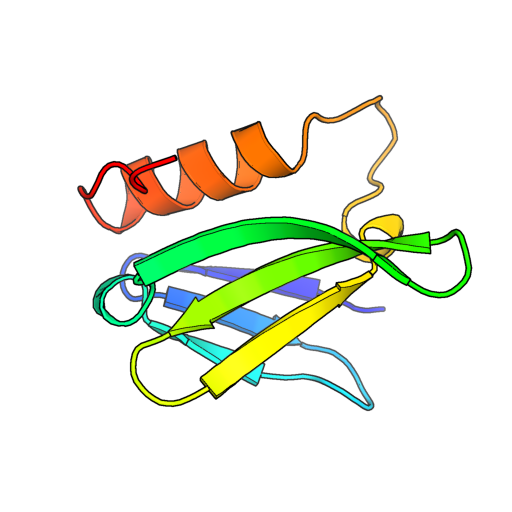1 10.463 9.637 1.00 55.62 81 LEU A O 1
ATOM 690 N N . ILE A 1 82 ? 4.059 9.095 11.081 1.00 49.56 82 ILE A N 1
ATOM 691 C CA . ILE A 1 82 ? 5.167 9.014 12.024 1.00 49.56 82 ILE A CA 1
ATOM 692 C C . ILE A 1 82 ? 6.145 8.020 11.400 1.00 49.56 82 ILE A C 1
ATOM 694 O O . ILE A 1 82 ? 5.797 6.854 11.210 1.00 49.56 82 ILE A O 1
ATOM 698 N N . LEU A 1 83 ? 7.297 8.550 10.989 1.00 48.12 83 LEU A N 1
ATOM 699 C CA . LEU A 1 83 ? 8.474 7.801 10.558 1.00 48.12 83 LEU A CA 1
ATOM 700 C C . LEU A 1 83 ? 9.189 7.214 11.774 1.00 48.12 83 LEU A C 1
ATOM 702 O O . LEU A 1 83 ? 9.279 7.945 12.790 1.00 48.12 83 LEU A O 1
#

Organism: NCBI:txid60442

Foldseek 3Di:
DWDWDAALQWIWTDDPPATDTDGLVQFQAWDWDQDPNFTWIWTDGPVDIGIDGCVVVDDDDPDPVVVVVQCRSCVRHVDRRDD

Radius of gyration: 12.1 Å; chains: 1; bounding box: 26×27×28 Å

Sequence (83 aa):
MPMFIFDEIGMVFNHPKQGFEIKWQDIQMVDVSFMFNIPTLVIHTKTKKYKIDMKYFENDENVNIQKVFNEYAIKYSGKRLIL

pLDDT: mean 75.06, std 12.68, range [44.25, 91.12]

Secondary structure (DSSP, 8-state):
--EEEE-SSEEEEE-TTT-EEEEGGGEEEEEEEEETTEEEEEEEESS-EEEEEGGGG-SSS---HHHHHHHHHHHHH------